Protein AF-A0A3C0Z8N2-F1 (afdb_monomer)

Nearest PDB structures (foldseek):
  8wfn-assembly1_A  TM=6.315E-0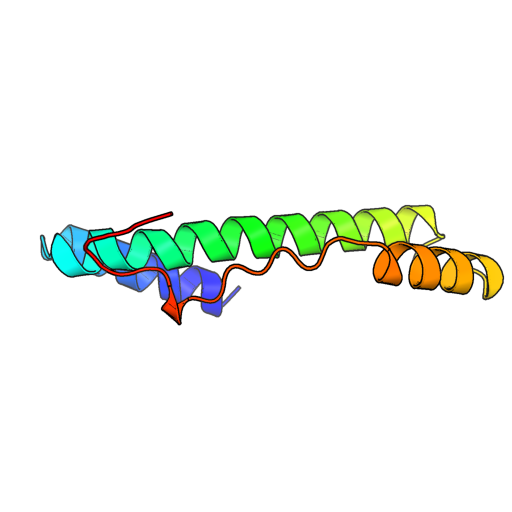1  e=5.861E+00  Bacillus subtilis

Radius of gyration: 17.89 Å; Cα contacts (8 Å, |Δi|>4): 33; chains: 1; bounding box: 38×14×49 Å

Sequence (86 aa):
VDNTEAIYNIVNLALAEKDWATWNFAQWFVKEQIEEEKLALELIDKLKIAGGDRASDESLFALDSSLEAMPDEVTLAREATADDPK

Foldseek 3Di:
DVVLVVLVVQLVVCVVVVVVVSNVVSVLVVVVVVVVVVVVVVLQVLCVVCVNVHHDPVSVVVSVVVVVPDDPPDPDPVVDDPVDHD

Solvent-accessible surface area (backbone atoms only — not comparable to full-atom values): 5070 Å² total; per-residue (Å²): 106,71,65,63,53,51,54,50,52,51,39,52,48,22,57,74,72,64,38,61,67,58,30,58,58,43,48,56,58,54,52,49,51,53,54,52,52,49,51,52,51,53,51,52,50,53,41,48,73,35,42,45,100,68,42,47,74,68,38,50,51,54,47,50,60,54,57,73,71,49,82,86,84,71,84,60,73,89,69,52,43,102,89,43,84,122

Structure (mmCIF, N/CA/C/O backbone):
data_AF-A0A3C0Z8N2-F1
#
_entry.id   AF-A0A3C0Z8N2-F1
#
loop_
_atom_site.group_PDB
_atom_site.id
_atom_site.type_symbol
_atom_site.label_atom_id
_atom_site.label_alt_id
_atom_site.label_comp_id
_atom_site.label_asym_id
_atom_site.label_entity_id
_atom_site.label_seq_id
_atom_site.pdbx_PDB_ins_code
_atom_site.Cartn_x
_atom_site.Cartn_y
_atom_site.Cartn_z
_atom_site.occupancy
_atom_site.B_iso_or_equiv
_atom_site.auth_seq_id
_atom_site.auth_comp_id
_atom_site.auth_asym_id
_atom_site.auth_atom_id
_atom_site.pdbx_PDB_model_num
ATOM 1 N N . VAL A 1 1 ? -7.617 -5.500 -6.227 1.00 62.91 1 VAL A N 1
ATOM 2 C CA . VAL A 1 1 ? -8.950 -4.917 -5.954 1.00 62.91 1 VAL A CA 1
ATOM 3 C C . VAL A 1 1 ? -9.562 -5.579 -4.729 1.00 62.91 1 VAL A C 1
ATOM 5 O O . VAL A 1 1 ? -9.743 -4.881 -3.746 1.00 62.91 1 VAL A O 1
ATOM 8 N N .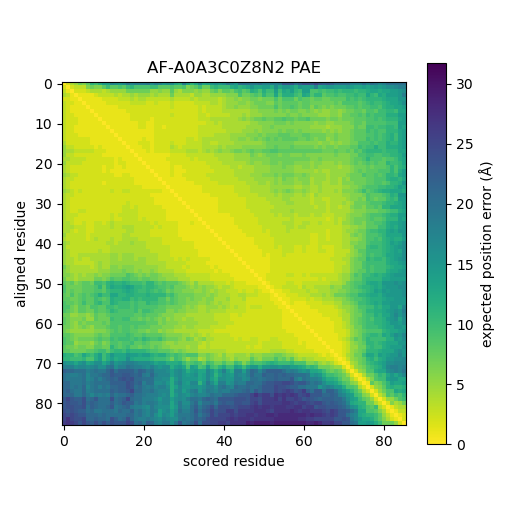 ASP A 1 2 ? -9.709 -6.910 -4.712 1.00 80.75 2 ASP A N 1
ATOM 9 C CA . ASP A 1 2 ? -10.218 -7.652 -3.540 1.00 80.75 2 ASP A CA 1
ATOM 10 C C . ASP A 1 2 ? -9.475 -7.353 -2.223 1.00 80.75 2 ASP A C 1
ATOM 12 O O . ASP A 1 2 ? -10.116 -7.168 -1.193 1.00 80.75 2 ASP A O 1
ATOM 16 N N . ASN A 1 3 ? -8.138 -7.245 -2.241 1.00 79.56 3 ASN A N 1
ATOM 17 C CA . ASN A 1 3 ? -7.360 -6.898 -1.039 1.00 79.56 3 ASN A CA 1
ATOM 18 C C . ASN A 1 3 ? -7.628 -5.468 -0.545 1.00 79.56 3 ASN A C 1
ATOM 20 O O . ASN A 1 3 ? -7.881 -5.272 0.641 1.00 79.56 3 ASN A O 1
ATOM 24 N N . THR A 1 4 ? -7.609 -4.480 -1.446 1.00 84.50 4 THR A N 1
ATOM 25 C CA . THR A 1 4 ? -7.902 -3.076 -1.124 1.00 84.50 4 THR A CA 1
ATOM 26 C C . THR A 1 4 ? -9.310 -2.943 -0.530 1.00 84.50 4 THR A C 1
ATOM 28 O O . THR A 1 4 ? -9.502 -2.317 0.513 1.00 84.50 4 THR A O 1
ATOM 31 N N . GLU A 1 5 ? -10.296 -3.611 -1.136 1.00 89.12 5 GLU A N 1
ATOM 32 C CA . GLU A 1 5 ? -11.674 -3.641 -0.636 1.00 89.12 5 GLU A CA 1
ATOM 33 C C . GLU A 1 5 ? -11.784 -4.341 0.724 1.00 89.12 5 GLU A C 1
ATOM 35 O O . GLU A 1 5 ? -12.476 -3.847 1.615 1.00 89.12 5 GLU A O 1
ATOM 40 N N . ALA A 1 6 ? -11.079 -5.456 0.929 1.00 90.69 6 ALA A N 1
ATOM 41 C CA . ALA A 1 6 ? -11.061 -6.160 2.208 1.00 90.69 6 ALA A CA 1
ATOM 42 C C . ALA A 1 6 ? -10.491 -5.290 3.341 1.00 90.69 6 ALA A C 1
ATOM 44 O O . ALA A 1 6 ? -11.083 -5.237 4.422 1.00 90.69 6 ALA A O 1
ATOM 45 N N . ILE A 1 7 ? -9.399 -4.560 3.090 1.00 89.62 7 ILE A N 1
ATOM 46 C CA . ILE A 1 7 ? -8.803 -3.633 4.065 1.00 89.62 7 ILE A CA 1
ATOM 47 C C . ILE A 1 7 ? -9.792 -2.514 4.404 1.00 89.62 7 ILE A C 1
ATOM 49 O O . ILE A 1 7 ? -10.048 -2.256 5.582 1.00 89.62 7 ILE A O 1
ATOM 53 N N . TYR A 1 8 ? -10.424 -1.895 3.403 1.00 91.31 8 TYR A N 1
ATOM 54 C CA . TYR A 1 8 ? -11.422 -0.853 3.653 1.00 91.31 8 TYR A CA 1
ATOM 55 C C . TYR A 1 8 ? -12.652 -1.366 4.395 1.00 91.31 8 TYR A C 1
ATOM 57 O O . TYR A 1 8 ? -13.172 -0.669 5.266 1.00 91.31 8 TYR A O 1
ATOM 65 N N . ASN A 1 9 ? -13.092 -2.592 4.124 1.00 95.31 9 ASN A N 1
ATOM 66 C CA . ASN A 1 9 ? -14.188 -3.208 4.864 1.00 95.31 9 ASN A CA 1
ATOM 67 C C . ASN A 1 9 ? -13.843 -3.375 6.351 1.00 95.31 9 ASN A C 1
ATOM 69 O O . ASN A 1 9 ? -14.680 -3.069 7.200 1.00 95.31 9 ASN A O 1
ATOM 73 N N . ILE A 1 10 ? -12.612 -3.782 6.676 1.00 92.62 10 ILE A N 1
ATOM 74 C CA . ILE A 1 10 ? -12.141 -3.896 8.066 1.00 92.62 10 ILE A CA 1
ATOM 75 C C . ILE A 1 10 ? -12.083 -2.518 8.738 1.00 92.62 10 ILE A C 1
ATOM 77 O O . ILE A 1 10 ? -12.580 -2.364 9.854 1.00 92.62 10 ILE A O 1
ATOM 81 N N . VAL A 1 11 ? -11.542 -1.503 8.057 1.00 93.12 11 VAL A N 1
ATOM 82 C CA . VAL A 1 11 ? -11.468 -0.123 8.574 1.00 93.12 11 VAL A CA 1
ATOM 83 C C . VAL A 1 11 ? -12.867 0.436 8.853 1.00 93.12 11 VAL A C 1
ATOM 85 O O . VAL A 1 11 ? -13.111 1.004 9.920 1.00 93.12 11 VAL A O 1
ATOM 88 N N . ASN A 1 12 ? -13.799 0.247 7.917 1.00 96.12 12 ASN A N 1
ATOM 89 C CA . ASN A 1 12 ? -15.180 0.708 8.044 1.00 96.12 12 ASN A CA 1
ATOM 90 C C . ASN A 1 12 ? -15.918 -0.009 9.178 1.00 96.12 12 ASN A C 1
ATOM 92 O O . ASN A 1 12 ? -16.648 0.634 9.933 1.00 96.12 12 ASN A O 1
ATOM 96 N N . LEU A 1 13 ? -15.708 -1.320 9.327 1.00 97.31 13 LEU A N 1
ATOM 97 C CA . LEU A 1 13 ? -16.300 -2.098 10.412 1.00 97.31 13 LEU A CA 1
ATOM 98 C C . LEU A 1 13 ? -15.753 -1.656 11.775 1.00 97.31 13 LEU A C 1
ATOM 100 O O . LEU A 1 13 ? -16.537 -1.411 12.688 1.00 97.31 13 LEU A O 1
ATOM 104 N N . ALA A 1 14 ? -14.435 -1.471 11.902 1.00 95.56 14 ALA A N 1
ATOM 105 C CA . ALA A 1 14 ? -13.817 -0.993 13.139 1.00 95.56 14 ALA A CA 1
ATOM 106 C C . ALA A 1 14 ? -14.351 0.392 13.546 1.00 95.56 14 ALA A C 1
ATOM 108 O O . ALA A 1 14 ? -14.650 0.628 14.717 1.00 95.56 14 ALA A O 1
ATOM 109 N N . LEU A 1 15 ? -14.55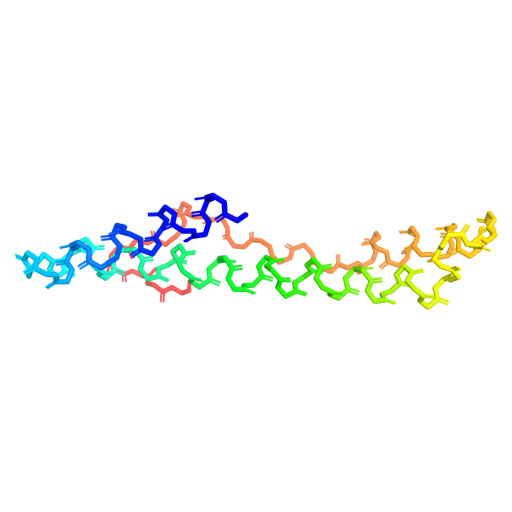0 1.289 12.574 1.00 94.56 15 LEU A N 1
ATOM 110 C CA . LEU A 1 15 ? -15.157 2.599 12.813 1.00 94.56 15 LEU A CA 1
ATOM 111 C C . LEU A 1 15 ? -16.623 2.488 13.264 1.00 94.56 15 LEU A C 1
ATOM 113 O O . LEU A 1 15 ? -17.029 3.179 14.202 1.00 94.56 15 LEU A O 1
ATOM 117 N N . ALA A 1 16 ? -17.415 1.625 12.621 1.00 97.75 16 ALA A N 1
ATOM 118 C CA . ALA A 1 16 ? -18.825 1.413 12.953 1.00 97.75 16 ALA A CA 1
ATOM 119 C C . ALA A 1 16 ? -19.011 0.847 14.373 1.00 97.75 16 ALA A C 1
ATOM 121 O O . ALA A 1 16 ? -19.875 1.316 15.118 1.00 97.75 16 ALA A O 1
ATOM 122 N N . GLU A 1 17 ? -18.153 -0.096 14.765 1.00 97.69 17 GLU A N 1
ATOM 123 C CA . GLU A 1 17 ? -18.135 -0.718 16.096 1.00 97.69 17 GLU A CA 1
ATOM 124 C C . GLU A 1 17 ? -17.441 0.153 17.163 1.00 97.69 17 GLU A C 1
ATOM 126 O O . GLU A 1 17 ? -17.442 -0.186 18.347 1.00 97.69 17 GLU A O 1
ATOM 131 N N . LYS A 1 18 ? -16.875 1.306 16.771 1.00 97.50 18 LYS A N 1
ATOM 132 C CA . LYS A 1 18 ? -16.071 2.196 17.631 1.00 97.50 18 LYS A CA 1
ATOM 133 C C . LYS A 1 18 ? -14.859 1.495 18.260 1.00 97.50 18 LYS A C 1
ATOM 135 O O . LYS A 1 18 ? -14.426 1.862 19.356 1.00 97.50 18 LYS A O 1
ATOM 140 N N . ASP A 1 19 ? -14.294 0.514 17.565 1.00 96.81 19 ASP A N 1
ATOM 141 C CA . ASP A 1 19 ? -13.012 -0.089 17.916 1.00 96.81 19 ASP A CA 1
ATOM 142 C C . ASP A 1 19 ? -11.870 0.802 17.412 1.00 96.81 19 ASP A C 1
ATOM 144 O O . ASP A 1 19 ? -11.312 0.628 16.325 1.00 96.81 19 ASP A O 1
ATOM 148 N N . TRP A 1 20 ? -11.532 1.800 18.228 1.00 92.00 20 TRP A N 1
ATOM 149 C CA . TRP A 1 20 ? -10.496 2.781 17.912 1.00 92.00 20 TRP A CA 1
ATOM 150 C C . TRP A 1 20 ? -9.095 2.171 17.813 1.00 92.00 20 TRP A C 1
ATOM 152 O O . TRP A 1 20 ? -8.257 2.708 17.091 1.00 92.00 20 TRP A O 1
ATOM 162 N N . ALA A 1 21 ? -8.826 1.069 18.519 1.00 90.00 21 ALA A N 1
ATOM 163 C CA . ALA A 1 21 ? -7.519 0.419 18.487 1.00 90.00 21 ALA A CA 1
ATOM 164 C C . ALA A 1 21 ? -7.298 -0.264 17.133 1.00 90.00 21 ALA A C 1
ATOM 166 O O . ALA A 1 21 ? -6.294 -0.001 16.469 1.00 90.00 21 ALA A O 1
ATOM 167 N N . THR A 1 22 ? -8.271 -1.061 16.686 1.00 89.50 22 THR A N 1
ATOM 168 C CA . THR A 1 22 ? -8.228 -1.712 15.370 1.00 89.50 22 THR A CA 1
ATOM 169 C C . THR A 1 22 ? -8.285 -0.689 14.241 1.00 89.50 22 THR A C 1
ATOM 171 O O . THR A 1 22 ? -7.548 -0.823 13.266 1.00 89.50 22 THR A O 1
ATOM 174 N N . TRP A 1 23 ? -9.097 0.366 14.375 1.00 91.00 23 TRP A N 1
ATOM 175 C CA . TRP A 1 23 ? -9.157 1.436 13.376 1.00 91.00 23 TRP A CA 1
ATOM 176 C C . TRP A 1 23 ? -7.802 2.135 13.194 1.00 91.00 23 TRP A C 1
ATOM 178 O O . TRP A 1 23 ? -7.364 2.299 12.055 1.00 91.00 23 TRP A O 1
ATOM 188 N N . ASN A 1 24 ? -7.124 2.489 14.296 1.00 85.75 24 ASN A N 1
ATOM 189 C CA . ASN A 1 24 ? -5.788 3.096 14.265 1.00 85.75 24 ASN A CA 1
ATOM 190 C C . ASN A 1 24 ? -4.743 2.142 13.676 1.00 85.75 24 ASN A C 1
ATOM 192 O O . ASN A 1 24 ? -3.963 2.545 12.820 1.00 85.75 24 ASN A O 1
ATOM 196 N N . PHE A 1 25 ? -4.753 0.872 14.086 1.00 87.31 25 PHE A N 1
ATOM 197 C CA . PHE A 1 25 ? -3.851 -0.149 13.550 1.00 87.31 25 PHE A CA 1
ATOM 198 C C . PHE A 1 25 ? -4.031 -0.343 12.036 1.00 87.31 25 PHE A C 1
ATOM 200 O O . PHE A 1 25 ? -3.056 -0.401 11.289 1.00 87.31 25 PHE A O 1
ATOM 207 N N . ALA A 1 26 ? -5.279 -0.380 11.564 1.00 89.00 26 ALA A N 1
ATOM 208 C CA . ALA A 1 26 ? -5.593 -0.580 10.155 1.00 89.00 26 ALA A CA 1
ATOM 209 C C . ALA A 1 26 ? -5.158 0.597 9.259 1.00 89.00 26 ALA A C 1
ATOM 211 O O . ALA A 1 26 ? -4.974 0.397 8.058 1.00 89.00 26 ALA A O 1
ATOM 212 N N . GLN A 1 27 ? -4.944 1.801 9.814 1.00 85.38 27 GLN A N 1
ATOM 213 C CA . GLN A 1 27 ? -4.452 2.945 9.033 1.00 85.38 27 GLN A CA 1
ATOM 214 C C . GLN A 1 27 ? -3.073 2.683 8.420 1.00 85.38 27 GLN A C 1
ATOM 216 O O . GLN A 1 27 ? -2.804 3.166 7.322 1.00 85.38 27 GLN A O 1
ATOM 221 N N . TRP A 1 28 ? -2.222 1.897 9.088 1.00 84.38 28 TRP A N 1
ATOM 222 C CA . TRP A 1 28 ? -0.912 1.526 8.551 1.00 84.38 28 TRP A CA 1
ATOM 223 C C . TRP A 1 28 ? -1.053 0.746 7.235 1.00 84.38 28 TRP A C 1
ATOM 225 O O . TRP A 1 28 ? -0.470 1.128 6.227 1.00 84.38 28 TRP A O 1
ATOM 235 N N . PHE A 1 29 ? -1.936 -0.255 7.199 1.00 86.31 29 PHE A N 1
ATOM 236 C CA . PHE A 1 29 ? -2.216 -1.032 5.985 1.00 86.31 29 PHE A CA 1
ATOM 237 C C . PHE A 1 29 ? -2.819 -0.174 4.871 1.00 86.31 29 PHE A C 1
ATOM 239 O O . PHE A 1 29 ? -2.523 -0.382 3.700 1.00 86.31 29 PHE A O 1
ATOM 246 N N . VAL A 1 30 ? -3.667 0.799 5.218 1.00 87.81 30 VAL A N 1
ATOM 247 C CA . VAL A 1 30 ? -4.219 1.739 4.233 1.00 87.81 30 VAL A CA 1
ATOM 248 C C . VAL A 1 30 ? -3.115 2.594 3.612 1.00 87.81 30 VAL A C 1
ATOM 250 O O . VAL A 1 30 ? -3.120 2.785 2.399 1.00 87.81 30 VAL A O 1
ATOM 253 N N . LYS A 1 31 ? -2.179 3.102 4.422 1.00 85.25 31 LYS A N 1
ATOM 254 C CA . LYS A 1 31 ? -1.029 3.874 3.935 1.00 85.25 31 LYS A CA 1
ATOM 255 C C . LYS A 1 31 ? -0.158 3.022 3.007 1.00 85.25 31 LYS A C 1
ATOM 257 O O . LYS A 1 31 ? 0.113 3.462 1.895 1.00 85.25 31 LYS A O 1
ATOM 262 N N . GLU A 1 32 ? 0.170 1.800 3.422 1.00 86.31 32 GLU A N 1
ATOM 263 C CA . GLU A 1 32 ? 0.960 0.854 2.624 1.00 86.31 32 GLU A CA 1
ATOM 264 C C . GLU A 1 32 ? 0.308 0.591 1.258 1.00 86.31 32 GLU A C 1
ATOM 266 O O . GLU A 1 32 ? 0.942 0.756 0.221 1.00 86.31 32 GLU A O 1
ATOM 271 N N . GLN A 1 33 ? -0.999 0.298 1.230 1.00 86.12 33 GLN A N 1
ATOM 272 C CA . GLN A 1 33 ? -1.719 0.078 -0.028 1.00 86.12 33 GLN A CA 1
ATOM 273 C C . GLN A 1 33 ? -1.655 1.285 -0.973 1.00 86.12 33 GLN A C 1
ATOM 275 O O . GLN A 1 33 ? -1.568 1.102 -2.184 1.00 86.12 33 GLN A O 1
ATOM 280 N N . ILE A 1 34 ? -1.707 2.515 -0.450 1.00 87.69 34 ILE A N 1
ATOM 281 C CA . ILE A 1 34 ? -1.603 3.727 -1.276 1.00 87.69 34 ILE A CA 1
ATOM 282 C C . ILE A 1 34 ? -0.199 3.843 -1.883 1.00 87.69 34 ILE A C 1
ATOM 284 O O . ILE A 1 34 ? -0.065 4.224 -3.049 1.00 87.69 34 ILE A O 1
ATOM 288 N N . GLU A 1 35 ? 0.839 3.530 -1.108 1.00 87.06 35 GLU A N 1
ATOM 289 C CA . GLU A 1 35 ? 2.231 3.560 -1.566 1.00 87.06 35 GLU A CA 1
ATOM 290 C C . GLU A 1 35 ? 2.496 2.473 -2.621 1.00 87.06 35 GLU A C 1
ATOM 292 O O . GLU A 1 35 ? 3.023 2.783 -3.694 1.00 87.06 35 GLU A O 1
ATOM 297 N N . GLU A 1 36 ? 2.027 1.243 -2.396 1.00 87.81 36 GLU A N 1
ATOM 298 C CA . GLU A 1 36 ? 2.121 0.137 -3.357 1.00 87.81 36 GLU A CA 1
ATOM 299 C C . GLU A 1 36 ? 1.364 0.426 -4.664 1.00 87.81 36 GLU A C 1
ATOM 301 O O . GLU A 1 36 ? 1.896 0.224 -5.760 1.00 87.81 36 GLU A O 1
ATOM 306 N N . GLU A 1 37 ? 0.125 0.927 -4.581 1.00 89.31 37 GLU A N 1
ATOM 307 C CA . GLU A 1 37 ? -0.674 1.262 -5.766 1.00 89.31 37 GLU A CA 1
ATOM 308 C C . GLU A 1 37 ? -0.020 2.392 -6.572 1.00 89.31 37 GLU A C 1
ATOM 310 O O . GLU A 1 37 ? 0.013 2.340 -7.807 1.00 89.31 37 GLU A O 1
ATOM 315 N N . LYS A 1 38 ? 0.562 3.388 -5.894 1.00 88.81 38 LYS A N 1
ATOM 316 C CA . LYS A 1 38 ? 1.322 4.458 -6.547 1.00 88.81 38 LYS A CA 1
ATOM 317 C C . LYS A 1 38 ? 2.566 3.914 -7.250 1.00 88.81 38 LYS A C 1
ATOM 319 O O . LYS A 1 38 ? 2.781 4.250 -8.414 1.00 88.81 38 LYS A O 1
ATOM 324 N N . LEU A 1 39 ? 3.349 3.059 -6.592 1.00 88.94 39 LEU A N 1
ATOM 325 C CA . LEU A 1 39 ? 4.526 2.424 -7.192 1.00 88.94 39 LEU A CA 1
ATOM 326 C C . LEU A 1 39 ? 4.147 1.606 -8.436 1.00 88.94 39 LEU A C 1
ATOM 328 O O . LEU A 1 39 ? 4.806 1.705 -9.473 1.00 88.94 39 LEU A O 1
ATOM 332 N N . ALA A 1 40 ? 3.057 0.839 -8.364 1.00 90.44 40 ALA A N 1
ATOM 333 C CA . ALA A 1 40 ? 2.560 0.063 -9.495 1.00 90.44 40 ALA A CA 1
ATOM 334 C C . ALA A 1 40 ? 2.169 0.961 -10.681 1.00 90.44 40 ALA A C 1
ATOM 336 O O . ALA A 1 40 ? 2.508 0.656 -11.827 1.00 90.44 40 ALA A O 1
ATOM 337 N N . LEU A 1 41 ? 1.498 2.088 -10.422 1.00 91.62 41 LEU A N 1
ATOM 338 C CA . LEU A 1 41 ? 1.157 3.069 -11.456 1.00 91.62 41 LEU A CA 1
ATOM 339 C C . LEU A 1 41 ? 2.407 3.699 -12.081 1.00 91.62 41 LEU A C 1
ATOM 341 O O . LEU A 1 41 ? 2.499 3.785 -13.307 1.00 91.62 41 LEU A O 1
ATOM 345 N N . GLU A 1 42 ? 3.389 4.079 -11.265 1.00 90.94 42 GLU A N 1
ATOM 346 C CA . GLU A 1 42 ? 4.661 4.621 -11.748 1.00 90.94 42 GLU A CA 1
ATOM 347 C C . GLU A 1 42 ? 5.414 3.610 -12.624 1.00 90.94 42 GLU A C 1
ATOM 349 O O . GLU A 1 42 ? 5.940 3.974 -13.679 1.00 90.94 42 GLU A O 1
ATOM 354 N N . LEU A 1 43 ? 5.426 2.330 -12.241 1.00 91.19 43 LEU A N 1
ATOM 355 C CA . LEU A 1 43 ? 6.031 1.260 -13.033 1.00 91.19 43 LEU A CA 1
ATOM 356 C C . LEU A 1 43 ? 5.321 1.073 -14.380 1.00 91.19 43 LEU A C 1
ATOM 358 O O . LEU A 1 43 ? 5.978 0.959 -15.418 1.00 91.19 43 LEU A O 1
ATOM 362 N N . ILE A 1 44 ? 3.986 1.082 -14.381 1.00 93.06 44 ILE A N 1
ATOM 363 C CA . ILE A 1 44 ? 3.183 1.007 -15.607 1.00 93.06 44 ILE A CA 1
ATOM 364 C C . ILE A 1 44 ? 3.517 2.179 -16.537 1.00 93.06 44 ILE A C 1
ATOM 366 O O . ILE A 1 44 ? 3.654 1.990 -17.747 1.00 93.06 44 ILE A O 1
ATOM 370 N N . ASP A 1 45 ? 3.666 3.386 -16.001 1.00 93.38 45 ASP A N 1
ATOM 371 C CA . ASP A 1 45 ? 3.990 4.559 -16.808 1.00 93.38 45 ASP A CA 1
ATOM 372 C C . ASP A 1 45 ? 5.420 4.506 -17.362 1.00 93.38 45 ASP A C 1
ATOM 374 O O . ASP A 1 45 ? 5.624 4.807 -18.542 1.00 93.38 45 ASP A O 1
ATOM 378 N N . LYS A 1 46 ? 6.395 4.016 -16.586 1.00 91.44 46 LYS A N 1
ATOM 379 C CA . LYS A 1 46 ? 7.747 3.726 -17.095 1.00 91.44 46 LYS A CA 1
ATOM 380 C C . LYS A 1 46 ? 7.726 2.691 -18.223 1.00 91.44 46 LYS A C 1
ATOM 382 O O . LYS A 1 46 ? 8.389 2.889 -19.241 1.00 91.44 46 LYS A O 1
ATOM 387 N N . LEU A 1 47 ? 6.921 1.635 -18.097 1.00 93.31 47 LEU A N 1
ATOM 388 C CA . LEU A 1 47 ? 6.758 0.627 -19.147 1.00 93.31 47 LEU A CA 1
ATOM 389 C C . LEU A 1 47 ? 6.131 1.217 -20.420 1.00 93.31 47 LEU A C 1
ATOM 391 O O . LEU A 1 47 ? 6.578 0.921 -21.529 1.00 93.31 47 LEU A O 1
ATOM 395 N N . LYS A 1 48 ? 5.131 2.097 -20.289 1.00 93.50 48 LYS A N 1
ATOM 396 C CA . LYS A 1 48 ? 4.551 2.815 -21.438 1.00 93.50 48 LYS A CA 1
ATOM 397 C C . LYS A 1 48 ? 5.585 3.701 -22.132 1.00 93.50 48 LYS A C 1
ATOM 399 O O . LYS A 1 48 ? 5.620 3.722 -23.361 1.00 93.50 48 LYS A O 1
ATOM 404 N N . ILE A 1 49 ? 6.432 4.399 -21.371 1.00 91.88 49 ILE A N 1
ATOM 405 C CA . ILE A 1 49 ? 7.535 5.211 -21.914 1.00 91.88 49 ILE A CA 1
ATOM 406 C C . ILE A 1 49 ? 8.536 4.331 -22.674 1.00 91.88 49 ILE A C 1
ATOM 408 O O . ILE A 1 49 ? 8.997 4.728 -23.743 1.00 91.88 49 ILE A O 1
ATOM 412 N N . ALA A 1 50 ? 8.813 3.120 -22.182 1.00 92.75 50 ALA A N 1
ATOM 413 C CA . ALA A 1 50 ? 9.658 2.138 -22.863 1.00 92.75 50 ALA A CA 1
ATOM 414 C C . ALA A 1 50 ? 9.025 1.545 -24.143 1.00 92.75 50 ALA A C 1
ATOM 416 O O . ALA A 1 50 ? 9.670 0.778 -24.844 1.00 92.75 50 ALA A O 1
ATOM 417 N N . GLY A 1 51 ? 7.786 1.907 -24.494 1.00 91.88 51 GLY A N 1
ATOM 418 C CA . GLY A 1 51 ? 7.109 1.455 -25.714 1.00 91.88 51 GLY A CA 1
ATOM 419 C C . GLY A 1 51 ? 5.923 0.522 -25.471 1.00 91.88 51 GLY A C 1
ATOM 420 O O . GLY A 1 51 ? 5.245 0.153 -26.435 1.00 91.88 51 GLY A O 1
ATOM 421 N N . GLY A 1 52 ? 5.630 0.180 -24.210 1.00 92.62 52 GLY A N 1
ATOM 422 C CA . GLY A 1 52 ? 4.505 -0.675 -23.823 1.00 92.62 52 GLY A CA 1
ATOM 423 C C . GLY A 1 52 ? 4.513 -1.999 -24.587 1.00 92.62 52 GLY A C 1
ATOM 424 O O . GLY A 1 52 ? 5.541 -2.662 -24.681 1.00 92.62 52 GLY A O 1
ATOM 425 N N . ASP A 1 53 ? 3.390 -2.338 -25.221 1.00 91.31 53 ASP A N 1
ATOM 426 C CA . ASP A 1 53 ? 3.235 -3.563 -26.027 1.00 91.31 53 ASP A CA 1
ATOM 427 C C . ASP A 1 53 ? 4.193 -3.660 -27.232 1.00 91.31 53 ASP A C 1
ATOM 429 O O . ASP A 1 53 ? 4.281 -4.703 -27.878 1.00 91.31 53 ASP A O 1
ATOM 433 N N . ARG A 1 54 ? 4.872 -2.563 -27.586 1.00 94.00 54 ARG A N 1
ATOM 434 C CA . ARG A 1 54 ? 5.826 -2.469 -28.702 1.00 94.00 54 ARG A CA 1
ATOM 435 C C . ARG A 1 54 ? 7.249 -2.150 -28.238 1.00 94.00 54 ARG A C 1
ATOM 437 O O . ARG A 1 54 ? 8.056 -1.712 -29.057 1.00 94.00 54 ARG A O 1
ATOM 444 N N . ALA A 1 55 ? 7.541 -2.320 -26.950 1.00 93.38 55 ALA A N 1
ATOM 445 C CA . ALA A 1 55 ? 8.879 -2.120 -26.408 1.00 93.38 55 ALA A CA 1
ATOM 446 C C . ALA A 1 55 ? 9.904 -3.011 -27.139 1.00 93.38 55 ALA A C 1
ATOM 448 O O . ALA A 1 55 ? 9.639 -4.185 -27.398 1.00 93.38 55 ALA A O 1
ATOM 449 N N . SER A 1 56 ? 11.057 -2.442 -27.498 1.00 94.81 56 SER A N 1
ATOM 450 C CA . SER A 1 56 ? 12.192 -3.196 -28.047 1.00 94.81 56 SER A CA 1
ATOM 451 C C . SER A 1 56 ? 13.027 -3.819 -26.931 1.00 94.81 56 SER A C 1
ATOM 453 O O . SER A 1 56 ? 12.999 -3.343 -25.792 1.00 94.81 56 SER A O 1
ATOM 455 N N . ASP A 1 57 ? 13.836 -4.822 -27.266 1.00 94.31 57 ASP A N 1
ATOM 456 C CA . ASP A 1 57 ? 14.740 -5.474 -26.313 1.00 94.31 57 ASP A CA 1
ATOM 457 C C . ASP A 1 57 ? 15.679 -4.461 -25.633 1.00 94.31 57 ASP A C 1
ATOM 459 O O . ASP A 1 57 ? 15.891 -4.527 -24.423 1.00 94.31 57 ASP A O 1
ATOM 463 N N . GLU A 1 58 ? 16.176 -3.454 -26.365 1.00 94.19 58 GLU A N 1
ATOM 464 C CA . GLU A 1 58 ? 17.015 -2.392 -25.793 1.00 94.19 58 GLU A CA 1
ATOM 465 C C . GLU A 1 58 ? 16.249 -1.503 -24.805 1.00 94.19 58 GLU A C 1
ATOM 467 O O . GLU A 1 58 ? 16.794 -1.112 -23.773 1.00 94.19 58 GLU A O 1
ATOM 472 N N . SER A 1 59 ? 14.988 -1.174 -25.104 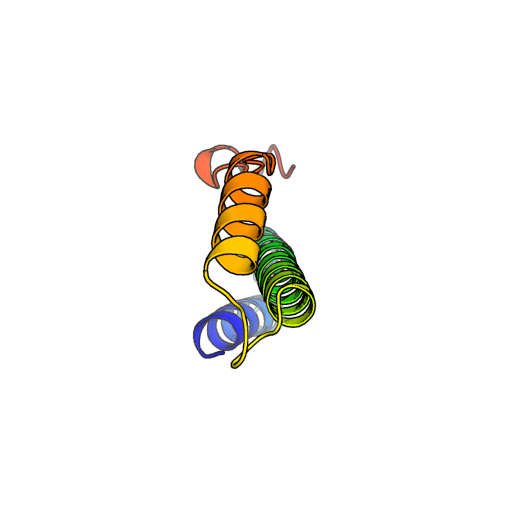1.00 93.38 59 SER A N 1
ATOM 473 C CA . SER A 1 59 ? 14.154 -0.350 -24.219 1.00 93.38 59 SER A CA 1
ATOM 474 C C . SER A 1 59 ? 13.747 -1.090 -22.943 1.00 93.38 59 SER A C 1
ATOM 476 O O . SER A 1 59 ? 13.7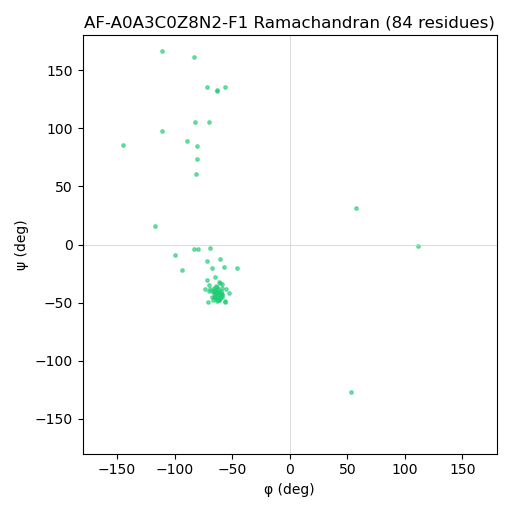03 -0.485 -21.872 1.00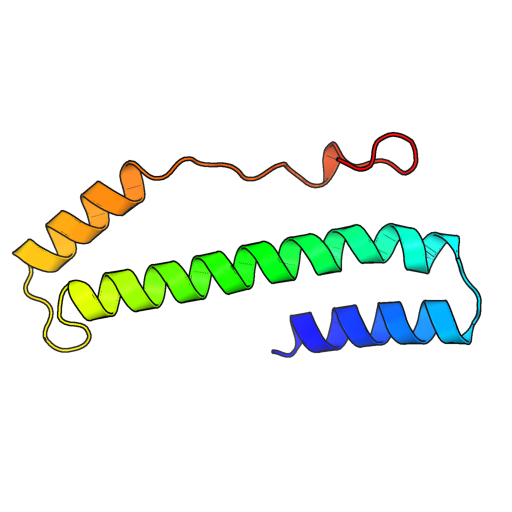 93.38 59 SER A O 1
ATOM 478 N N . LEU A 1 60 ? 13.520 -2.404 -23.038 1.00 93.31 60 LEU A N 1
ATOM 479 C CA . LEU A 1 60 ? 13.251 -3.26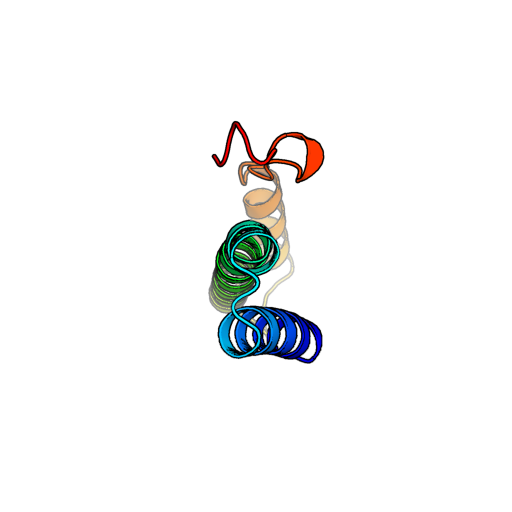5 -21.890 1.00 93.31 60 LEU A CA 1
ATOM 480 C C . LEU A 1 60 ? 14.504 -3.452 -21.035 1.00 93.31 60 LEU A C 1
ATOM 482 O O . LEU A 1 60 ? 14.415 -3.371 -19.815 1.00 93.31 60 LEU A O 1
ATOM 486 N N . PHE A 1 61 ? 15.674 -3.612 -21.657 1.00 93.62 61 PHE A N 1
ATOM 487 C CA . PHE A 1 61 ? 16.949 -3.673 -20.941 1.00 93.62 61 PHE A CA 1
ATOM 488 C C . PHE A 1 61 ? 17.254 -2.368 -20.187 1.00 93.62 61 PHE A C 1
ATOM 490 O O . PHE A 1 61 ? 17.668 -2.392 -19.030 1.00 93.62 61 PHE A O 1
ATOM 497 N N . ALA A 1 62 ? 16.999 -1.212 -20.809 1.00 92.31 62 ALA A N 1
ATOM 498 C CA . ALA A 1 62 ? 17.160 0.085 -20.154 1.00 92.31 62 ALA A CA 1
ATOM 499 C C . ALA A 1 62 ? 16.171 0.288 -18.991 1.00 92.31 62 ALA A C 1
ATOM 501 O O . ALA A 1 62 ? 16.537 0.871 -17.968 1.00 92.31 62 ALA A O 1
ATOM 502 N N . LEU A 1 63 ? 14.930 -0.195 -19.134 1.00 92.88 63 LEU A N 1
ATOM 503 C CA . LEU A 1 63 ? 13.945 -0.190 -18.055 1.00 92.88 63 LEU A CA 1
ATOM 504 C C . LEU A 1 63 ? 14.412 -1.067 -16.889 1.00 92.88 63 LEU A C 1
ATOM 506 O O . LEU A 1 63 ? 14.416 -0.589 -15.762 1.00 92.88 63 LEU A O 1
ATOM 510 N N . ASP A 1 64 ? 14.860 -2.292 -17.160 1.00 91.81 64 ASP A N 1
ATOM 511 C CA . ASP A 1 64 ? 15.362 -3.241 -16.157 1.00 91.81 64 ASP A CA 1
ATOM 512 C C . ASP A 1 64 ? 16.512 -2.649 -15.328 1.00 91.81 64 ASP A C 1
ATOM 514 O O . ASP A 1 64 ? 16.422 -2.564 -14.103 1.00 91.81 64 ASP A O 1
ATOM 518 N N . SER A 1 65 ? 17.522 -2.076 -15.993 1.00 92.62 65 SER A N 1
ATOM 519 C CA . SER A 1 65 ? 18.620 -1.371 -15.310 1.00 92.62 65 SER A CA 1
ATOM 520 C C . SER A 1 65 ? 18.132 -0.178 -14.474 1.00 92.62 65 SER A C 1
ATOM 522 O O . SER A 1 65 ? 18.702 0.139 -13.431 1.00 92.62 65 SER A O 1
ATOM 524 N N . SER A 1 66 ? 17.073 0.513 -14.916 1.00 88.75 66 SER A N 1
ATOM 525 C CA . SER A 1 66 ? 16.476 1.604 -14.141 1.00 88.75 66 SER A CA 1
ATOM 526 C C . SER A 1 66 ? 15.710 1.10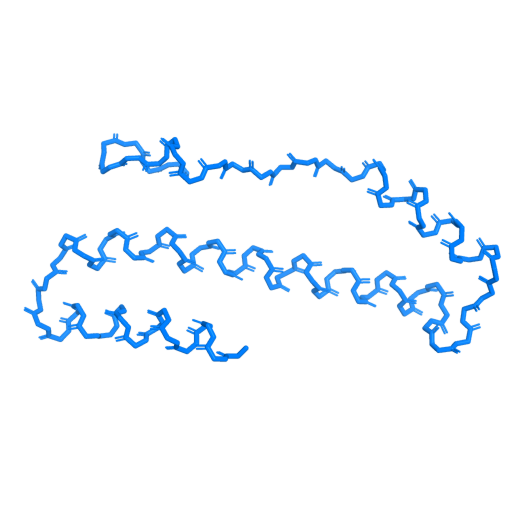9 -12.917 1.00 88.75 66 SER A C 1
ATOM 528 O O . SER A 1 66 ? 15.619 1.875 -11.957 1.00 88.75 66 SER A O 1
ATOM 530 N N . LEU A 1 67 ? 15.116 -0.085 -12.959 1.00 89.75 67 LEU A N 1
ATOM 531 C CA . LEU A 1 67 ? 14.415 -0.679 -11.820 1.00 89.75 67 LEU A CA 1
ATOM 532 C C . LEU A 1 67 ? 15.407 -1.174 -10.770 1.00 89.75 67 LEU A C 1
ATOM 534 O O . LEU A 1 67 ? 15.180 -0.942 -9.589 1.00 89.75 67 LEU A O 1
ATOM 538 N N . GLU A 1 68 ? 16.537 -1.747 -11.190 1.00 89.06 68 GLU A N 1
ATOM 539 C CA . GLU A 1 68 ? 17.626 -2.155 -10.288 1.00 89.06 68 GLU A CA 1
ATOM 540 C C . GLU A 1 68 ? 18.180 -0.975 -9.467 1.00 89.06 68 GLU A C 1
ATOM 542 O O . GLU A 1 68 ? 18.560 -1.130 -8.310 1.00 89.06 68 GLU A O 1
ATOM 547 N N . ALA A 1 69 ? 18.195 0.227 -10.047 1.00 87.06 69 ALA A N 1
ATOM 548 C CA . ALA A 1 69 ? 18.651 1.439 -9.374 1.00 87.06 69 ALA A CA 1
ATOM 549 C C . ALA A 1 69 ? 17.584 2.110 -8.484 1.00 87.06 69 ALA A C 1
ATOM 551 O O . ALA A 1 69 ? 17.880 3.137 -7.863 1.00 87.06 69 ALA A O 1
ATOM 552 N N . MET A 1 70 ? 16.344 1.602 -8.446 1.00 81.81 70 MET A N 1
ATOM 553 C CA . MET A 1 70 ? 15.311 2.170 -7.577 1.00 81.81 70 MET A CA 1
ATOM 554 C C . MET A 1 70 ? 15.617 1.836 -6.110 1.00 81.81 70 MET A C 1
ATOM 556 O O . MET A 1 70 ? 15.987 0.704 -5.807 1.00 81.81 70 MET A O 1
ATOM 560 N N . PRO A 1 71 ? 15.488 2.808 -5.189 1.00 74.81 71 PRO A N 1
ATOM 561 C CA . PRO A 1 71 ? 15.696 2.550 -3.773 1.00 74.81 71 PRO A CA 1
ATOM 562 C C . PRO A 1 71 ? 14.659 1.553 -3.250 1.00 74.81 71 PRO A C 1
ATOM 564 O O . PRO A 1 71 ? 13.463 1.701 -3.494 1.00 74.81 71 PRO A O 1
ATOM 567 N N . ASP A 1 72 ? 15.145 0.565 -2.504 1.00 64.94 72 ASP A N 1
ATOM 568 C CA . ASP A 1 72 ? 14.348 -0.467 -1.838 1.00 64.94 72 ASP A CA 1
ATOM 569 C C . ASP A 1 72 ? 13.794 0.103 -0.515 1.00 64.94 72 ASP A C 1
ATOM 571 O O . ASP A 1 72 ? 14.151 -0.317 0.585 1.00 64.94 72 ASP A O 1
ATOM 575 N N . GLU A 1 73 ? 12.998 1.172 -0.602 1.00 62.19 73 GLU A N 1
ATOM 576 C CA . GLU A 1 73 ? 12.303 1.743 0.558 1.00 62.19 73 GLU A CA 1
ATOM 577 C C . GLU A 1 73 ? 11.047 0.914 0.850 1.00 62.19 73 GLU A C 1
ATOM 579 O O . GLU A 1 73 ? 9.927 1.331 0.582 1.00 62.1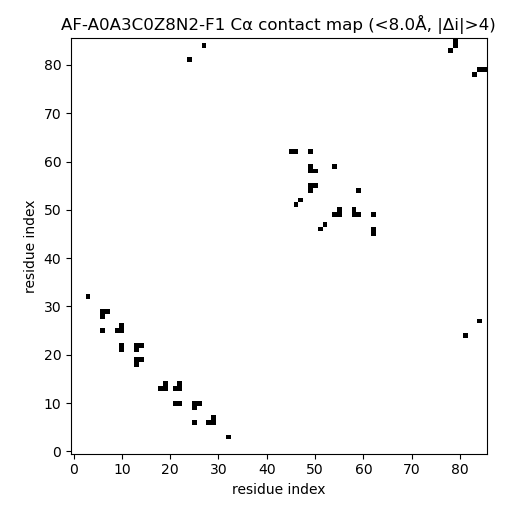9 73 GLU A O 1
ATOM 584 N N . VAL A 1 74 ? 11.241 -0.286 1.400 1.00 54.47 74 VAL A N 1
ATOM 585 C CA . VAL A 1 74 ? 10.165 -1.049 2.044 1.00 54.47 74 VAL A CA 1
ATOM 586 C C . VAL A 1 74 ? 10.446 -1.074 3.537 1.00 54.47 74 VAL A C 1
ATOM 588 O O . VAL A 1 74 ? 11.235 -1.878 4.041 1.00 54.47 74 VAL A O 1
ATOM 591 N N . THR A 1 75 ? 9.804 -0.170 4.269 1.00 53.44 75 THR A N 1
ATOM 592 C CA . THR A 1 75 ? 9.806 -0.207 5.733 1.00 53.44 75 THR A CA 1
ATOM 593 C C . THR A 1 75 ? 8.975 -1.412 6.174 1.00 53.44 75 THR A C 1
ATOM 595 O O . THR A 1 75 ? 7.754 -1.422 6.059 1.00 53.44 75 THR A O 1
ATOM 598 N N . LEU A 1 76 ? 9.630 -2.478 6.637 1.00 51.62 76 LEU A N 1
ATOM 599 C CA . LEU A 1 76 ? 8.943 -3.714 7.011 1.00 51.62 76 LEU A CA 1
ATOM 600 C C . LEU A 1 76 ? 7.977 -3.478 8.183 1.00 51.62 76 LEU A C 1
ATOM 602 O O . LEU A 1 76 ? 8.368 -2.994 9.244 1.00 51.62 76 LEU A O 1
ATOM 606 N N . ALA A 1 77 ? 6.746 -3.974 8.037 1.00 49.41 77 ALA A N 1
ATOM 607 C CA . ALA A 1 77 ? 5.647 -3.935 9.014 1.00 49.41 77 ALA A CA 1
ATOM 608 C C . ALA A 1 77 ? 6.003 -4.315 10.466 1.00 49.41 77 ALA A C 1
ATOM 610 O O . ALA A 1 77 ? 5.263 -4.014 11.397 1.00 49.41 77 ALA A O 1
ATOM 611 N N . ARG A 1 78 ? 7.117 -5.025 10.683 1.00 48.84 78 ARG A N 1
ATOM 612 C CA . ARG A 1 78 ? 7.585 -5.427 12.017 1.00 48.84 78 ARG A CA 1
ATOM 613 C C . ARG A 1 78 ? 8.134 -4.274 12.856 1.00 48.84 78 ARG A C 1
ATOM 615 O O . ARG A 1 78 ? 8.317 -4.471 14.055 1.00 48.84 78 ARG A O 1
ATOM 622 N N . GLU A 1 79 ? 8.407 -3.123 12.253 1.00 48.56 79 GLU A N 1
ATOM 623 C CA . GLU A 1 79 ? 8.935 -1.950 12.958 1.00 48.56 79 GLU A CA 1
ATOM 624 C C . GLU A 1 79 ? 7.826 -0.994 13.422 1.00 48.56 79 GLU A C 1
ATOM 626 O O . GLU A 1 79 ? 8.014 -0.277 14.403 1.00 48.56 79 GLU A O 1
ATOM 631 N N . ALA A 1 80 ? 6.640 -1.054 12.804 1.00 51.75 80 ALA A N 1
ATOM 632 C CA . ALA A 1 80 ? 5.479 -0.264 13.197 1.00 51.75 80 ALA A CA 1
ATOM 633 C C . ALA A 1 80 ? 4.745 -0.935 14.372 1.00 51.75 80 ALA A C 1
ATOM 635 O O . ALA A 1 80 ? 4.055 -1.946 14.223 1.00 51.75 80 ALA A O 1
ATOM 636 N N . THR A 1 81 ? 4.892 -0.369 15.569 1.00 52.22 81 THR A N 1
ATOM 637 C CA . THR A 1 81 ? 4.124 -0.769 16.761 1.00 52.22 81 THR A CA 1
ATOM 638 C C . THR A 1 81 ? 3.149 0.341 17.146 1.00 52.22 81 THR A C 1
ATOM 640 O O . THR A 1 81 ? 3.279 1.470 16.683 1.00 52.22 81 THR A O 1
ATOM 643 N N . ALA A 1 82 ? 2.177 0.054 18.020 1.00 51.22 82 ALA A N 1
ATOM 644 C CA . ALA A 1 82 ? 1.243 1.072 18.519 1.00 51.22 82 ALA A CA 1
ATOM 645 C C . ALA A 1 82 ? 1.944 2.277 19.193 1.00 51.22 82 ALA A C 1
ATOM 647 O O . ALA A 1 82 ? 1.339 3.342 19.298 1.00 51.22 82 ALA A O 1
ATOM 648 N N . ASP A 1 83 ? 3.208 2.112 19.604 1.00 47.56 83 ASP A N 1
ATOM 649 C CA . ASP A 1 83 ? 4.042 3.137 20.238 1.00 47.56 83 ASP A CA 1
ATOM 650 C C . ASP A 1 83 ? 5.040 3.824 19.276 1.00 47.56 83 ASP A C 1
ATOM 652 O O . ASP A 1 83 ? 5.644 4.825 19.660 1.00 47.56 83 ASP A O 1
ATOM 656 N N . ASP A 1 84 ? 5.208 3.343 18.036 1.00 50.81 84 ASP A N 1
ATOM 657 C CA . ASP A 1 84 ? 6.009 4.023 17.001 1.00 50.81 84 ASP A CA 1
ATOM 658 C C . ASP A 1 84 ? 5.390 3.828 15.602 1.00 50.81 84 ASP A C 1
ATOM 660 O O . ASP A 1 84 ? 5.740 2.891 14.878 1.00 50.81 84 ASP A O 1
ATOM 664 N N . PRO A 1 85 ? 4.423 4.686 15.227 1.00 48.19 85 PRO A N 1
ATOM 665 C CA . PRO A 1 85 ? 3.824 4.700 13.904 1.00 48.19 85 PRO A CA 1
ATOM 666 C C . PRO A 1 85 ? 4.646 5.626 12.998 1.00 48.19 85 PRO A C 1
ATOM 668 O O . PRO A 1 85 ? 4.371 6.826 12.922 1.00 48.19 85 PRO A O 1
ATOM 671 N N . LYS A 1 86 ? 5.674 5.104 12.332 1.00 51.56 86 LYS A N 1
ATOM 672 C CA . LYS A 1 86 ? 6.364 5.832 11.254 1.00 51.56 86 LYS A CA 1
ATOM 673 C C . LYS A 1 86 ? 5.890 5.356 9.889 1.00 51.56 86 LYS A C 1
ATOM 675 O O . LYS A 1 86 ? 5.731 4.132 9.727 1.00 51.56 86 LYS A O 1
#

Mean predicted aligned error: 7.57 Å

pLDDT: mean 83.56, std 15.25, range [47.56, 97.75]

Secondary structure (DSSP, 8-state):
-HHHHHHHHHHHHHHHTT-HHHHHHHHHHHHHHHHHHHHHHHHHHHHHHTTGGG--HHHHHHHHHHHHTS------TTS-BTTB--